Protein AF-A0A2V5MD28-F1 (afdb_monomer)

Mean predicted aligned error: 13.09 Å

pLDDT: mean 70.63, std 9.19, range [46.16, 88.56]

Solvent-accessible surface area (backbone atoms only — not comparable to full-atom values): 6244 Å² total; per-residue (Å²): 142,80,93,64,62,68,68,61,53,53,51,51,50,55,51,52,50,53,50,52,52,52,50,50,50,49,50,52,54,50,45,54,66,77,49,69,82,65,83,56,97,75,68,72,92,50,58,78,67,49,49,51,53,61,54,49,46,63,50,50,42,51,52,50,33,51,57,48,54,73,70,64,83,65,86,57,65,58,48,51,52,37,51,54,51,50,60,57,48,53,60,52,51,51,53,53,54,50,55,63,55,62,80,74,114

Sequence (105 aa):
FVLVPFGKLVIADVLLYSLALFLEFGALIHLRKREPSLRGCFRIPLGRGGVIILAAFPLLILIVVIAISFRDGEYGIPAVIGAAAAVALGPVIYHMAQCVRTNRQ

Secondary structure (DSSP, 8-state):
---S-HHHHHHHHHHHHHHHHHHHHHHHHHHHHH-TT---SS--SS-HHHHHHHHHHHHHHHHHHHHHHHHHSS-SHHHHHHHHHHHHHHHHHHHHHHHHHHTT-

Radius of gyration: 17.66 Å; Cα contacts (8 Å, |Δi|>4): 24; chains: 1; bounding box: 35×20×62 Å

Nearest PDB structures (foldseek):
  8i17-assembly2_D  TM=3.484E-01  e=3.591E+00  Homo sapiens

Foldseek 3Di:
DCPDDPVRVVVVVVVVVVVVVLVVLVVVLVCCVPPVPDPPPDDPPDHSVVSVVVSVLVVVLVVQLVVVCVVPVDNPDSNVVSVVVSVVVVVVVVVVVVVVVVVVD

Structure (mmCIF, N/CA/C/O backbone):
data_AF-A0A2V5MD28-F1
#
_entry.id   AF-A0A2V5MD28-F1
#
loop_
_atom_site.group_PDB
_atom_site.id
_atom_site.type_symbol
_atom_site.label_atom_id
_atom_site.label_alt_id
_atom_site.label_comp_id
_atom_site.label_asym_id
_atom_site.label_entity_id
_atom_site.label_seq_id
_atom_site.pdbx_PDB_ins_code
_atom_site.Cartn_x
_atom_site.Cartn_y
_atom_site.Cartn_z
_atom_site.occupancy
_atom_site.B_iso_or_equiv
_atom_site.auth_seq_id
_atom_site.auth_comp_id
_atom_site.auth_asym_id
_atom_site.auth_atom_id
_atom_site.pdbx_PDB_model_num
ATOM 1 N N . PHE A 1 1 ? -8.029 -8.129 -36.145 1.00 50.69 1 PHE A N 1
ATOM 2 C CA . PHE A 1 1 ? -8.315 -7.725 -34.755 1.00 50.69 1 PHE A CA 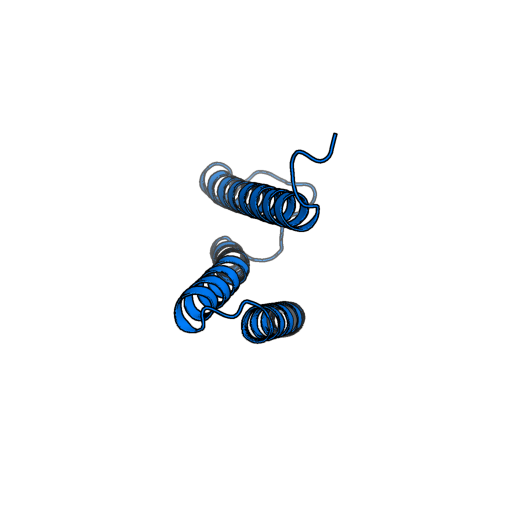1
ATOM 3 C C . PHE A 1 1 ? -7.066 -7.899 -33.895 1.00 50.69 1 PHE A C 1
ATOM 5 O O . PHE A 1 1 ? -6.915 -8.922 -33.251 1.00 50.69 1 PHE A O 1
ATOM 12 N N . VAL A 1 2 ? -6.145 -6.934 -33.905 1.00 54.03 2 VAL A N 1
ATOM 13 C CA . VAL A 1 2 ? -5.065 -6.842 -32.901 1.00 54.03 2 VAL A CA 1
ATOM 14 C C . VAL A 1 2 ? -4.957 -5.364 -32.541 1.00 54.03 2 VAL A C 1
ATOM 16 O O . VAL A 1 2 ? -4.040 -4.672 -32.960 1.00 54.03 2 VAL A O 1
ATOM 19 N N . LEU A 1 3 ? -6.003 -4.825 -31.910 1.00 64.00 3 LEU A N 1
ATOM 20 C CA . LEU A 1 3 ? -6.106 -3.376 -31.692 1.00 64.00 3 LEU A CA 1
ATOM 21 C C . LEU A 1 3 ? -5.318 -2.907 -30.457 1.00 64.00 3 LEU A C 1
ATOM 23 O O . LEU A 1 3 ? -5.089 -1.714 -30.294 1.00 64.00 3 LEU A O 1
ATOM 27 N N . VAL A 1 4 ? -4.869 -3.837 -29.607 1.00 65.31 4 VAL A N 1
ATOM 28 C CA . VAL A 1 4 ? -4.074 -3.545 -28.410 1.00 65.31 4 VAL A CA 1
ATOM 29 C C . VAL A 1 4 ? -2.989 -4.619 -28.261 1.00 65.31 4 VAL A C 1
ATOM 31 O O . VAL A 1 4 ? -3.323 -5.804 -28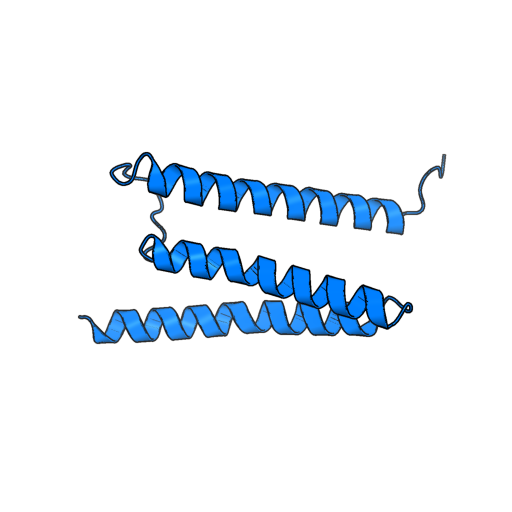.207 1.00 65.31 4 VAL A O 1
ATOM 34 N N . PRO A 1 5 ? -1.696 -4.251 -28.197 1.00 80.06 5 PRO A N 1
ATOM 35 C CA . PRO A 1 5 ? -0.633 -5.191 -27.854 1.00 80.06 5 PRO A CA 1
ATOM 36 C C . PRO A 1 5 ? -0.914 -5.832 -26.489 1.00 80.06 5 PRO A C 1
ATOM 38 O O . PRO A 1 5 ? -1.249 -5.114 -25.549 1.00 80.06 5 PRO A O 1
ATOM 41 N N . PHE A 1 6 ? -0.739 -7.150 -26.353 1.00 79.56 6 PHE A N 1
ATOM 42 C CA . PHE A 1 6 ? -1.032 -7.899 -25.118 1.00 79.56 6 PHE A CA 1
ATOM 43 C C . PHE A 1 6 ? -0.466 -7.231 -23.852 1.00 79.56 6 PHE A C 1
ATOM 45 O O . PHE A 1 6 ? -1.171 -7.090 -22.857 1.00 79.56 6 PHE A O 1
ATOM 52 N N . GLY A 1 7 ? 0.762 -6.702 -23.918 1.00 77.06 7 GLY A N 1
ATOM 53 C CA . GLY A 1 7 ? 1.377 -5.981 -22.800 1.00 77.06 7 GLY A CA 1
ATOM 54 C C . GLY A 1 7 ? 0.589 -4.750 -22.331 1.00 77.06 7 GLY A C 1
ATOM 55 O O . GLY A 1 7 ? 0.485 -4.515 -21.133 1.00 77.06 7 GLY A O 1
ATOM 56 N N . LYS A 1 8 ? -0.040 -3.992 -23.240 1.00 75.00 8 LYS A N 1
ATOM 57 C CA . LYS A 1 8 ? -0.899 -2.848 -22.877 1.00 75.00 8 LYS A CA 1
ATOM 58 C C . LYS A 1 8 ? -2.168 -3.302 -22.144 1.00 75.00 8 LYS A C 1
ATOM 60 O O . LYS A 1 8 ? -2.642 -2.576 -21.276 1.00 75.00 8 LYS A O 1
ATOM 65 N N . LEU A 1 9 ? -2.692 -4.486 -22.468 1.00 85.88 9 LEU A N 1
ATOM 66 C CA . LEU A 1 9 ? -3.867 -5.060 -21.808 1.00 85.88 9 LEU A CA 1
ATOM 67 C C . LEU A 1 9 ? -3.535 -5.527 -20.383 1.00 85.88 9 LEU A C 1
ATOM 69 O O . LEU A 1 9 ? -4.277 -5.225 -19.456 1.00 85.88 9 LEU A O 1
ATOM 73 N N . VAL A 1 10 ? -2.378 -6.174 -20.204 1.00 83.75 10 VAL A N 1
ATOM 74 C CA . VAL A 1 10 ? -1.868 -6.585 -18.883 1.00 83.75 10 VAL A CA 1
ATOM 75 C C . VAL A 1 10 ? -1.619 -5.373 -17.985 1.00 83.75 10 VAL A C 1
ATOM 77 O O . VAL A 1 10 ? -2.011 -5.372 -16.824 1.00 83.75 10 VAL A O 1
ATOM 80 N N . ILE A 1 11 ? -1.013 -4.309 -18.521 1.00 78.62 11 ILE A N 1
ATOM 81 C CA . ILE A 1 11 ? -0.795 -3.072 -17.759 1.00 78.62 11 ILE A CA 1
ATOM 82 C C . ILE A 1 11 ? -2.135 -2.465 -17.321 1.00 78.62 11 ILE A C 1
ATOM 84 O O . ILE A 1 11 ? -2.269 -2.057 -16.170 1.00 78.62 11 ILE A O 1
ATOM 88 N N . ALA A 1 12 ? -3.133 -2.422 -18.209 1.00 82.31 12 ALA A N 1
ATOM 89 C CA . ALA A 1 12 ? -4.456 -1.899 -17.874 1.00 82.31 12 ALA A CA 1
ATOM 90 C C . ALA A 1 12 ? -5.143 -2.717 -16.765 1.00 82.31 12 ALA A C 1
ATOM 92 O O . ALA A 1 12 ? -5.709 -2.126 -15.847 1.00 82.31 12 ALA A O 1
ATOM 93 N N . ASP A 1 13 ? -5.046 -4.046 -16.818 1.00 88.56 13 ASP A N 1
ATOM 94 C CA . ASP A 1 13 ? -5.602 -4.950 -15.805 1.00 88.56 13 ASP A CA 1
ATOM 95 C C . ASP A 1 13 ? -4.956 -4.739 -14.427 1.00 88.56 13 ASP A C 1
ATOM 97 O O . ASP A 1 13 ? -5.642 -4.479 -13.438 1.00 88.56 13 ASP A O 1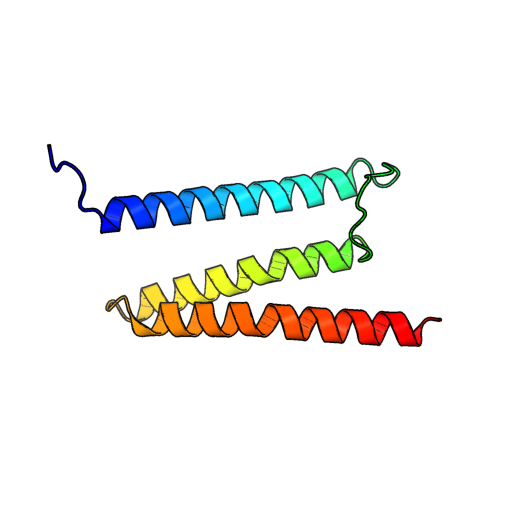
ATOM 101 N N . VAL A 1 14 ? -3.621 -4.723 -14.372 1.00 83.31 14 VAL A N 1
ATOM 102 C CA . VAL A 1 14 ? -2.871 -4.512 -13.125 1.00 83.31 14 VAL A CA 1
ATOM 103 C C . VAL A 1 14 ? -3.169 -3.141 -12.515 1.00 83.31 14 VAL A C 1
ATOM 105 O O . VAL A 1 14 ? -3.334 -3.031 -11.297 1.00 83.31 14 VAL A O 1
ATOM 108 N N . LEU A 1 15 ? -3.266 -2.091 -13.336 1.00 75.12 15 LEU A N 1
ATOM 109 C CA . LEU A 1 15 ? -3.614 -0.749 -12.865 1.00 75.12 15 LEU A CA 1
ATOM 110 C C . LEU A 1 15 ? -5.043 -0.694 -12.320 1.00 75.12 15 LEU A C 1
ATOM 112 O O . LEU A 1 15 ? -5.265 -0.126 -11.248 1.00 75.12 15 LEU A O 1
ATOM 116 N N . LEU A 1 16 ? -5.998 -1.303 -13.025 1.00 85.94 16 LEU A N 1
ATOM 117 C CA . LEU A 1 16 ? -7.394 -1.336 -12.602 1.00 85.94 16 LEU A CA 1
ATOM 118 C C . LEU A 1 16 ? -7.562 -2.116 -11.294 1.00 85.94 16 LEU A C 1
ATOM 120 O O . LEU A 1 16 ? -8.243 -1.650 -10.381 1.00 85.94 16 LEU A O 1
ATOM 124 N N . TYR A 1 17 ? -6.890 -3.260 -11.170 1.00 84.19 17 TYR A N 1
ATOM 125 C CA . TYR A 1 17 ? -6.911 -4.069 -9.956 1.00 84.19 17 TYR A CA 1
ATOM 126 C C . TYR A 1 17 ? -6.248 -3.351 -8.773 1.00 84.19 17 TYR A C 1
ATOM 128 O O . TYR A 1 17 ? -6.784 -3.331 -7.664 1.00 84.19 17 TYR A O 1
ATOM 136 N N . SER A 1 18 ? -5.122 -2.677 -9.014 1.00 78.69 18 SER A N 1
ATOM 137 C CA . SER A 1 18 ? -4.445 -1.869 -7.991 1.00 78.69 18 SER A CA 1
ATOM 138 C C . SER A 1 18 ? -5.326 -0.716 -7.499 1.00 78.69 18 SER A C 1
ATOM 14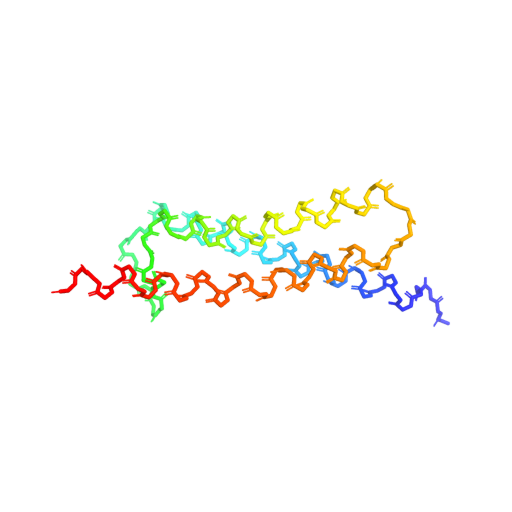0 O O . SER A 1 18 ? -5.373 -0.439 -6.299 1.00 78.69 18 SER A O 1
ATOM 142 N N . LEU A 1 19 ? -6.067 -0.068 -8.404 1.00 79.94 19 LEU A N 1
ATOM 143 C CA . LEU A 1 19 ? -7.037 0.970 -8.053 1.00 79.94 19 LEU A CA 1
ATOM 144 C C . LEU A 1 19 ? -8.199 0.404 -7.225 1.00 79.94 19 LEU A C 1
ATOM 146 O O . LEU A 1 19 ? -8.577 1.007 -6.221 1.00 79.94 19 LEU A O 1
ATOM 150 N N . ALA A 1 20 ? -8.742 -0.752 -7.613 1.00 87.56 20 ALA A N 1
ATOM 151 C CA . ALA A 1 20 ? -9.807 -1.420 -6.869 1.00 87.56 20 ALA A CA 1
ATOM 152 C C . ALA A 1 20 ? -9.369 -1.755 -5.43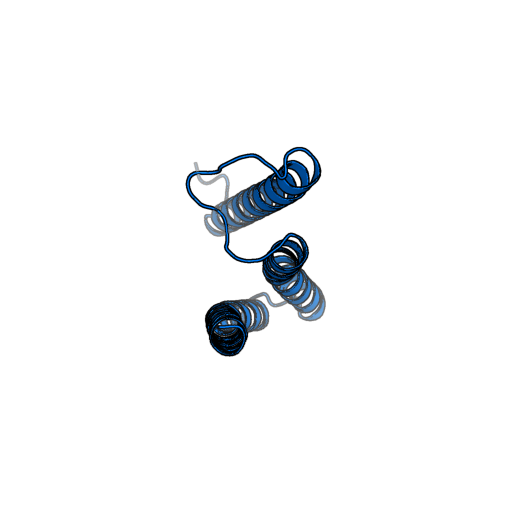5 1.00 87.56 20 ALA A C 1
ATOM 154 O O . ALA A 1 20 ? -10.072 -1.403 -4.488 1.00 87.56 20 ALA A O 1
ATOM 155 N N . LEU A 1 21 ? -8.169 -2.321 -5.262 1.00 84.44 21 LEU A N 1
ATOM 156 C CA . LEU A 1 21 ? -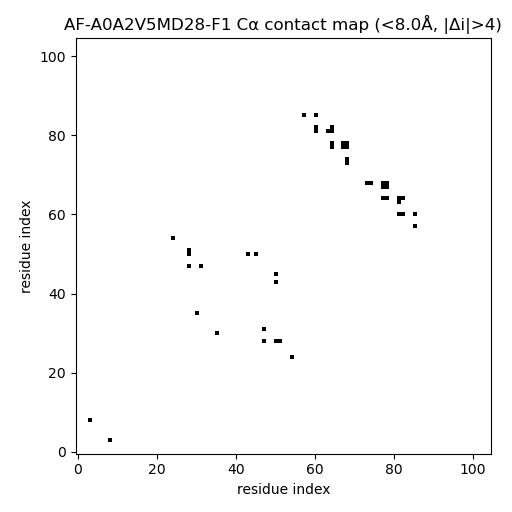7.585 -2.573 -3.942 1.00 84.44 21 LEU A CA 1
ATOM 157 C C . LEU A 1 21 ? -7.428 -1.286 -3.128 1.00 84.44 21 LEU A C 1
ATOM 159 O O . LEU A 1 21 ? -7.725 -1.261 -1.934 1.00 84.44 21 LEU A O 1
ATOM 163 N N . PHE A 1 22 ? -6.985 -0.197 -3.759 1.00 78.44 22 PHE A N 1
ATOM 164 C CA . PHE A 1 22 ? -6.844 1.085 -3.077 1.00 78.44 22 PHE A CA 1
ATOM 165 C C . PHE A 1 22 ? -8.186 1.602 -2.541 1.00 78.44 22 PHE A C 1
ATOM 167 O O . PHE A 1 22 ? -8.277 2.049 -1.393 1.00 78.44 22 PHE A O 1
ATOM 174 N N . LEU A 1 23 ? -9.241 1.489 -3.350 1.00 79.81 23 LEU A N 1
ATOM 175 C CA . LEU A 1 23 ? -10.603 1.837 -2.952 1.00 79.81 23 LEU A CA 1
ATOM 176 C C . LEU A 1 23 ? -11.128 0.916 -1.852 1.00 79.81 23 LEU A C 1
ATOM 178 O O . LEU A 1 23 ? -11.771 1.400 -0.924 1.00 79.81 23 LEU A O 1
ATOM 182 N N . GLU A 1 24 ? -10.820 -0.376 -1.906 1.00 84.06 24 GLU A N 1
ATOM 183 C CA . GLU A 1 24 ? -11.211 -1.345 -0.885 1.00 84.06 24 GLU A CA 1
ATOM 184 C C . GLU A 1 24 ? -10.574 -1.016 0.474 1.00 84.06 24 GLU A C 1
ATOM 186 O O . GLU A 1 24 ? -11.275 -0.911 1.485 1.00 84.06 24 GLU A O 1
ATOM 191 N N . PHE A 1 25 ? -9.267 -0.736 0.509 1.00 79.50 25 PHE A N 1
ATOM 192 C CA . PHE A 1 25 ? -8.597 -0.273 1.727 1.00 79.50 25 PHE A CA 1
ATOM 193 C C . PHE A 1 25 ? -9.147 1.073 2.210 1.00 79.50 25 PHE A C 1
ATOM 195 O O . PHE A 1 25 ? -9.369 1.253 3.412 1.00 79.50 25 PHE A O 1
ATOM 202 N N . GLY A 1 26 ? -9.411 2.011 1.297 1.00 78.06 26 GLY A N 1
ATOM 203 C CA . GLY A 1 26 ? -10.031 3.298 1.613 1.00 78.06 26 GLY A CA 1
ATOM 204 C C . GLY A 1 26 ? -11.419 3.142 2.242 1.00 78.06 26 GLY A C 1
ATOM 205 O O . GLY A 1 26 ? -11.699 3.741 3.285 1.00 78.06 26 GLY A O 1
ATOM 206 N N . ALA A 1 27 ? -12.260 2.284 1.664 1.00 80.25 27 ALA A N 1
ATOM 207 C CA . ALA A 1 27 ? -13.584 1.947 2.172 1.00 80.25 27 ALA A CA 1
ATOM 208 C C . ALA A 1 27 ? -13.496 1.283 3.549 1.00 80.25 27 ALA A C 1
ATOM 210 O O . ALA A 1 27 ? -14.229 1.659 4.463 1.00 80.25 27 ALA A O 1
ATOM 211 N N . LEU A 1 28 ? -12.543 0.371 3.746 1.00 81.69 28 LEU A N 1
ATOM 212 C CA . LEU A 1 28 ? -12.308 -0.287 5.028 1.00 81.69 28 LEU A CA 1
ATOM 213 C C . LEU A 1 28 ? -11.877 0.721 6.104 1.00 81.69 28 LEU A C 1
ATOM 215 O O . LEU A 1 28 ? -12.395 0.687 7.221 1.00 81.69 28 LEU A O 1
ATOM 219 N N . ILE A 1 29 ? -10.988 1.667 5.779 1.00 75.62 29 ILE A N 1
ATOM 220 C CA . ILE A 1 29 ? -10.593 2.758 6.686 1.00 75.62 29 ILE A CA 1
ATOM 221 C C . ILE A 1 29 ? -11.797 3.651 7.014 1.00 75.62 29 ILE A C 1
ATOM 223 O O . ILE A 1 29 ? -12.002 3.992 8.184 1.00 75.62 29 ILE A O 1
ATOM 227 N N . HIS A 1 30 ? -12.599 4.019 6.012 1.00 80.19 30 HIS A N 1
ATOM 228 C CA . HIS A 1 30 ? -13.797 4.836 6.199 1.00 80.19 30 HIS A CA 1
ATOM 229 C C . HIS A 1 30 ? -14.826 4.135 7.099 1.00 80.19 30 HIS A C 1
ATOM 231 O O . HIS A 1 30 ? -15.303 4.726 8.071 1.00 80.19 30 HIS A O 1
ATOM 237 N N . LEU A 1 31 ? -15.094 2.853 6.850 1.00 80.38 31 LEU A N 1
ATOM 238 C CA . LEU A 1 31 ? -16.015 2.036 7.635 1.00 80.38 31 LEU A CA 1
ATOM 239 C C . LEU A 1 31 ? -15.537 1.891 9.085 1.00 80.38 31 LEU A C 1
ATOM 241 O O . LEU A 1 31 ? -16.313 2.070 10.018 1.00 80.38 31 LEU A O 1
ATOM 245 N N . ARG A 1 32 ? -14.234 1.677 9.309 1.00 77.25 32 ARG A N 1
ATOM 246 C CA . ARG A 1 32 ? -13.655 1.580 10.664 1.00 77.25 32 ARG A CA 1
ATOM 247 C C . ARG A 1 32 ? -13.759 2.892 11.450 1.00 77.25 32 ARG A C 1
ATOM 249 O O . ARG A 1 32 ? -13.736 2.866 12.688 1.00 77.25 32 ARG A O 1
ATOM 256 N N . LYS A 1 33 ? -13.829 4.036 10.755 1.00 76.81 33 LYS A N 1
ATOM 257 C CA . LYS A 1 33 ? -14.083 5.354 11.356 1.00 76.81 33 LYS A CA 1
ATOM 258 C C . LYS A 1 33 ? -15.562 5.529 11.702 1.00 76.81 33 LYS A C 1
ATOM 260 O O . LYS A 1 33 ? -15.838 5.864 12.851 1.00 76.81 33 LYS A O 1
ATOM 265 N N . ARG A 1 34 ? -16.472 5.278 10.752 1.00 80.31 34 ARG A N 1
ATOM 266 C CA . ARG A 1 34 ? -17.920 5.481 10.936 1.00 80.31 34 ARG A CA 1
ATOM 267 C C . ARG A 1 34 ? -18.567 4.465 11.873 1.00 80.31 34 ARG A C 1
ATOM 269 O O . ARG A 1 34 ? -19.334 4.864 12.738 1.00 80.31 34 ARG A O 1
ATOM 276 N N . GLU A 1 35 ? -18.237 3.184 11.744 1.00 82.56 35 GLU A N 1
ATOM 277 C CA . GLU A 1 35 ? -18.948 2.108 12.442 1.00 82.56 35 GLU A CA 1
ATOM 278 C C . GLU A 1 35 ? -17.987 1.146 13.173 1.00 82.56 35 GLU A C 1
ATOM 280 O O . GLU A 1 35 ? -17.839 -0.025 12.818 1.00 82.56 35 GLU A O 1
ATOM 285 N N . PRO A 1 36 ? -17.298 1.608 14.234 1.00 74.31 36 PRO A N 1
ATOM 286 C CA . PRO A 1 36 ? -16.322 0.790 14.964 1.00 74.31 36 PRO A CA 1
ATOM 287 C C . PRO A 1 36 ? -16.922 -0.417 15.700 1.00 74.31 36 PRO A C 1
ATOM 289 O O . PRO A 1 36 ? -16.200 -1.363 16.025 1.00 74.31 36 PRO A O 1
ATOM 292 N N . SER A 1 37 ? -18.219 -0.383 16.009 1.00 73.38 37 SER A N 1
ATOM 293 C CA . SER A 1 37 ? -18.924 -1.429 16.752 1.00 73.38 37 SER A CA 1
ATOM 294 C C . SER A 1 37 ? -19.418 -2.576 15.870 1.00 73.38 37 SER A C 1
ATOM 296 O O . SER A 1 37 ? -19.780 -3.615 16.427 1.00 73.38 37 SER A O 1
ATOM 298 N N . LEU A 1 38 ? -19.368 -2.458 14.531 1.00 71.12 38 LEU A N 1
ATOM 299 C CA . LEU A 1 38 ? -19.787 -3.543 13.641 1.00 71.12 38 LEU A CA 1
ATOM 300 C C . LEU A 1 38 ? -18.984 -4.815 13.940 1.00 71.12 38 LEU A C 1
ATOM 302 O O . LEU A 1 38 ? -17.743 -4.836 13.930 1.00 71.12 38 LEU A O 1
ATOM 306 N N . ARG A 1 39 ? -19.704 -5.894 14.253 1.00 63.94 39 ARG A N 1
ATOM 307 C CA . ARG A 1 39 ? -19.148 -7.236 14.439 1.00 63.94 39 ARG A CA 1
ATOM 308 C C . ARG A 1 39 ? -18.958 -7.864 13.059 1.00 63.94 39 ARG A C 1
ATOM 310 O O . ARG A 1 39 ? -19.743 -8.700 12.638 1.00 63.94 39 ARG A O 1
ATOM 317 N N . GLY A 1 40 ? -17.943 -7.409 12.324 1.00 64.75 40 GLY A N 1
ATOM 318 C CA . GLY A 1 40 ? -17.542 -8.067 11.081 1.00 64.75 40 GLY A CA 1
ATOM 319 C C . GLY A 1 40 ? -17.107 -9.507 11.368 1.00 64.75 40 GLY A C 1
ATOM 320 O O . GLY A 1 40 ? -16.353 -9.732 12.315 1.00 64.75 40 GLY A O 1
ATOM 321 N N . CYS A 1 41 ? -17.565 -10.460 10.549 1.00 59.09 41 CYS A N 1
ATOM 322 C CA . CYS A 1 41 ? -17.224 -11.889 10.640 1.00 59.09 41 CYS A CA 1
ATOM 323 C C . CYS A 1 41 ? -15.696 -12.135 10.609 1.00 59.09 41 CYS A C 1
ATOM 325 O O . CYS A 1 41 ? -15.209 -13.133 11.128 1.00 59.09 41 CYS A O 1
ATOM 327 N N . PHE A 1 42 ? -14.926 -11.165 10.097 1.00 56.88 42 PHE A N 1
ATOM 328 C CA . PHE A 1 42 ? -13.468 -11.143 10.144 1.00 56.88 42 PHE A CA 1
ATOM 329 C C . PHE A 1 42 ? -12.961 -9.754 10.579 1.00 56.88 42 PHE A C 1
ATOM 331 O O . PHE A 1 42 ? -12.854 -8.822 9.781 1.00 56.88 42 PHE A O 1
ATOM 338 N N . ARG A 1 43 ? -12.661 -9.569 11.872 1.00 64.12 43 ARG A N 1
ATOM 339 C CA . ARG A 1 43 ? -11.948 -8.373 12.353 1.00 64.12 43 ARG A CA 1
ATOM 340 C C . ARG A 1 43 ? -10.450 -8.606 12.226 1.00 64.12 43 ARG A C 1
ATOM 342 O O . ARG A 1 43 ? -9.897 -9.432 12.943 1.00 64.12 43 ARG A O 1
ATOM 349 N N . ILE A 1 44 ? -9.781 -7.813 11.386 1.00 63.94 44 ILE A N 1
ATOM 350 C CA . ILE A 1 44 ? -8.314 -7.721 11.402 1.00 63.94 44 ILE A CA 1
ATOM 351 C C . ILE A 1 44 ? -7.911 -7.358 12.845 1.00 63.94 44 ILE A C 1
ATOM 353 O O . ILE A 1 44 ? -8.329 -6.289 13.301 1.00 63.94 44 ILE A O 1
ATOM 357 N N . PRO A 1 45 ? -7.135 -8.193 13.568 1.00 67.81 45 PRO A N 1
ATOM 358 C CA . PRO A 1 45 ? -6.854 -8.026 15.001 1.00 67.81 45 PRO A CA 1
ATOM 359 C C . PRO A 1 45 ? -5.935 -6.834 15.316 1.00 67.81 45 PRO A C 1
ATOM 361 O O . PRO A 1 45 ? -5.507 -6.649 16.451 1.00 67.81 45 PRO A O 1
ATOM 364 N N . LEU A 1 46 ? -5.632 -6.014 14.314 1.00 65.62 46 LEU A N 1
ATOM 365 C CA . LEU A 1 46 ? -4.918 -4.761 14.440 1.00 65.62 46 LEU A CA 1
ATOM 366 C C . LEU A 1 46 ? -5.941 -3.634 14.681 1.00 65.62 46 LEU A C 1
ATOM 368 O O . LEU A 1 46 ? -6.951 -3.531 13.982 1.00 65.62 46 LEU A O 1
ATOM 372 N N . GLY A 1 47 ? -5.717 -2.774 15.680 1.00 69.69 47 GLY A N 1
ATOM 373 C CA . GLY A 1 47 ? -6.555 -1.586 15.918 1.00 69.69 47 GLY A CA 1
ATOM 374 C C . GLY A 1 47 ? -6.595 -0.637 14.706 1.00 69.69 47 GLY A C 1
ATOM 375 O O . GLY A 1 47 ? -5.939 -0.875 13.694 1.00 69.69 47 GLY A O 1
ATOM 376 N N . ARG A 1 48 ? -7.335 0.480 14.791 1.00 66.75 48 ARG A N 1
ATOM 377 C CA . ARG A 1 48 ? -7.439 1.465 13.686 1.00 66.75 48 ARG A CA 1
ATOM 378 C C . ARG A 1 48 ? -6.069 1.875 13.119 1.00 66.75 48 ARG A C 1
ATOM 380 O O . ARG A 1 48 ? -5.904 1.886 11.906 1.00 66.75 48 ARG A O 1
ATOM 387 N N . GLY A 1 49 ? -5.089 2.128 13.991 1.00 72.56 49 GLY A N 1
ATOM 388 C CA . GLY A 1 49 ? -3.720 2.471 13.589 1.00 72.56 49 GLY A CA 1
ATOM 389 C C . GLY A 1 49 ? -2.994 1.350 12.840 1.00 72.56 49 GLY A C 1
ATOM 390 O O . GLY A 1 49 ? -2.343 1.613 11.838 1.00 72.56 49 GLY A O 1
ATOM 391 N N . GLY A 1 50 ? -3.161 0.091 13.250 1.00 75.12 50 GLY A N 1
ATOM 392 C CA . GLY A 1 50 ? -2.488 -1.020 12.576 1.00 75.12 50 GLY A CA 1
ATOM 393 C C . GLY A 1 50 ? -3.051 -1.316 11.182 1.00 75.12 50 GLY A C 1
ATOM 394 O O . GLY A 1 50 ? -2.313 -1.762 10.316 1.00 75.12 50 GLY A O 1
ATOM 395 N N . VAL A 1 51 ? -4.318 -0.987 10.918 1.00 72.62 51 VAL A N 1
ATOM 396 C CA . VAL A 1 51 ? -4.888 -1.067 9.560 1.00 72.62 51 VAL A CA 1
ATOM 397 C C . VAL A 1 51 ? -4.437 0.076 8.665 1.00 72.62 51 VAL A C 1
ATOM 399 O O . VAL A 1 51 ? -4.211 -0.146 7.482 1.00 72.62 51 VAL A O 1
ATOM 402 N N . ILE A 1 52 ? -4.245 1.271 9.223 1.00 71.81 52 ILE A N 1
ATOM 403 C CA . ILE A 1 52 ? -3.632 2.384 8.489 1.00 71.81 52 ILE A CA 1
ATOM 404 C C . ILE A 1 52 ? -2.194 2.027 8.096 1.00 71.81 52 ILE A C 1
ATOM 406 O O . ILE A 1 52 ? -1.827 2.222 6.945 1.00 71.81 52 ILE A O 1
ATOM 410 N N . ILE A 1 53 ? -1.407 1.449 9.010 1.00 76.69 53 ILE A N 1
ATOM 411 C CA . ILE A 1 53 ? -0.038 0.988 8.720 1.00 76.69 53 ILE A CA 1
ATOM 412 C C . ILE A 1 53 ? -0.048 -0.121 7.660 1.00 76.69 53 ILE A C 1
ATOM 414 O O . ILE A 1 53 ? 0.729 -0.064 6.711 1.00 76.69 53 ILE A O 1
ATOM 418 N N . LEU A 1 54 ? -0.961 -1.091 7.780 1.00 72.69 54 LEU A N 1
ATOM 419 C CA . LEU A 1 54 ? -1.097 -2.180 6.812 1.00 72.69 54 LEU A CA 1
ATOM 420 C C . LEU A 1 54 ? -1.451 -1.665 5.407 1.00 72.69 54 LEU A C 1
ATOM 422 O O . LEU A 1 54 ? -0.922 -2.175 4.429 1.00 72.69 54 LEU A O 1
ATOM 426 N N . ALA A 1 55 ? -2.305 -0.641 5.308 1.00 71.81 55 ALA A N 1
ATOM 427 C CA . ALA A 1 55 ? -2.688 -0.017 4.040 1.00 71.81 55 ALA A CA 1
ATOM 428 C C . ALA A 1 55 ? -1.617 0.942 3.485 1.00 71.81 55 ALA A C 1
ATOM 430 O O . ALA A 1 55 ? -1.459 1.061 2.272 1.00 71.81 55 ALA A O 1
ATOM 431 N N . ALA A 1 56 ? -0.851 1.609 4.354 1.00 75.88 56 ALA A N 1
ATOM 432 C CA . ALA A 1 56 ? 0.251 2.490 3.956 1.00 75.88 56 ALA A CA 1
ATOM 433 C C . ALA A 1 56 ? 1.389 1.722 3.272 1.00 75.88 56 ALA A C 1
ATOM 435 O O . ALA A 1 56 ? 2.162 2.286 2.505 1.00 75.88 56 ALA A O 1
ATOM 436 N N . PHE A 1 57 ? 1.482 0.427 3.537 1.00 71.94 57 PHE A N 1
ATOM 437 C CA . PHE A 1 57 ? 2.552 -0.419 3.060 1.00 71.94 57 PHE A CA 1
ATOM 438 C C . PHE A 1 57 ? 2.533 -0.708 1.548 1.00 71.94 57 PHE A C 1
ATOM 440 O O . PHE A 1 57 ? 3.505 -0.348 0.880 1.00 71.94 57 PHE A O 1
ATOM 447 N N . PRO A 1 58 ? 1.450 -1.261 0.959 1.00 68.12 58 PRO A N 1
ATOM 448 C CA . PRO A 1 58 ? 1.339 -1.395 -0.493 1.00 68.12 58 PRO A CA 1
ATOM 449 C C . PRO A 1 58 ? 1.380 -0.033 -1.202 1.00 68.12 58 PRO A C 1
ATOM 451 O O . PRO A 1 58 ? 1.918 0.058 -2.302 1.00 68.12 58 PRO A O 1
ATOM 454 N N . LEU A 1 59 ? 0.895 1.039 -0.560 1.00 69.81 59 LEU A N 1
ATOM 455 C CA . LEU A 1 59 ? 1.025 2.404 -1.079 1.00 69.81 59 LEU A CA 1
ATOM 456 C C . LEU A 1 59 ? 2.502 2.830 -1.183 1.00 69.81 59 LEU A C 1
ATOM 458 O O . LEU A 1 59 ? 2.912 3.373 -2.205 1.00 69.81 59 LEU A O 1
ATOM 462 N N . LEU A 1 60 ? 3.310 2.575 -0.152 1.00 77.56 60 LEU A N 1
ATOM 463 C CA . LEU A 1 60 ? 4.730 2.931 -0.140 1.00 77.56 60 LEU A CA 1
ATOM 464 C C . LEU A 1 60 ? 5.500 2.164 -1.221 1.00 77.56 60 LEU A C 1
ATOM 466 O O . LEU A 1 60 ? 6.280 2.761 -1.957 1.00 77.56 60 LEU A O 1
ATOM 470 N N . ILE A 1 61 ? 5.215 0.871 -1.374 1.00 72.94 61 ILE A N 1
ATOM 471 C CA . ILE A 1 61 ? 5.756 0.038 -2.455 1.00 72.94 61 ILE A CA 1
ATOM 472 C C . ILE A 1 61 ? 5.398 0.617 -3.827 1.00 72.94 61 ILE A C 1
ATOM 474 O O . ILE A 1 61 ? 6.277 0.779 -4.671 1.00 72.94 61 ILE A O 1
ATOM 478 N N . LEU A 1 62 ? 4.126 0.959 -4.046 1.00 66.62 62 LEU A N 1
ATOM 479 C CA . LEU A 1 62 ? 3.660 1.539 -5.303 1.00 66.62 62 LEU A CA 1
ATOM 480 C C . LEU A 1 62 ? 4.390 2.854 -5.614 1.00 66.62 62 LEU A C 1
ATOM 482 O O . LEU A 1 62 ? 4.867 3.040 -6.730 1.00 66.62 62 LEU A O 1
ATOM 486 N N . ILE A 1 63 ? 4.534 3.737 -4.623 1.00 71.94 63 ILE A N 1
ATOM 487 C CA . ILE A 1 63 ? 5.263 5.005 -4.765 1.00 71.94 63 ILE A CA 1
ATOM 488 C C . ILE A 1 63 ? 6.731 4.757 -5.128 1.00 71.94 63 ILE A C 1
ATOM 490 O O . ILE A 1 63 ? 7.251 5.422 -6.021 1.00 71.94 63 ILE A O 1
ATOM 494 N N . VAL A 1 64 ? 7.393 3.792 -4.483 1.00 74.31 64 VAL A N 1
ATOM 495 C CA . VAL A 1 64 ? 8.787 3.428 -4.784 1.00 74.31 64 VAL A CA 1
ATOM 496 C C . VAL A 1 64 ? 8.916 2.902 -6.214 1.00 74.31 64 VAL A C 1
ATOM 498 O O . VAL A 1 64 ? 9.769 3.377 -6.958 1.00 74.31 64 VAL A O 1
ATOM 501 N N . VAL A 1 65 ? 8.044 1.983 -6.636 1.00 67.38 65 VAL A N 1
ATOM 502 C CA . VAL A 1 65 ? 8.056 1.436 -8.003 1.00 67.38 65 VAL A CA 1
ATOM 503 C C . VAL A 1 65 ? 7.850 2.541 -9.037 1.00 67.38 65 VAL A C 1
ATOM 505 O O . VAL A 1 65 ? 8.582 2.600 -10.025 1.00 67.38 65 VAL A O 1
ATOM 508 N N . ILE A 1 66 ? 6.902 3.448 -8.798 1.00 63.88 66 ILE A N 1
ATOM 509 C CA . ILE A 1 66 ? 6.647 4.595 -9.672 1.00 63.88 66 ILE A CA 1
ATOM 510 C C . ILE A 1 66 ? 7.883 5.502 -9.736 1.00 63.88 66 ILE A C 1
ATOM 512 O O . ILE A 1 66 ? 8.349 5.822 -10.827 1.00 63.88 66 ILE A O 1
ATOM 516 N N . ALA A 1 67 ? 8.451 5.878 -8.588 1.00 71.25 67 ALA A N 1
ATOM 517 C CA . ALA A 1 67 ? 9.602 6.774 -8.515 1.00 71.25 67 ALA A CA 1
ATOM 518 C C . ALA A 1 67 ? 10.831 6.224 -9.252 1.00 71.25 67 ALA A C 1
ATOM 520 O O . ALA A 1 67 ? 11.522 6.984 -9.931 1.00 71.25 67 ALA A O 1
ATOM 521 N N . ILE A 1 68 ? 11.091 4.915 -9.156 1.00 66.00 68 ILE A N 1
ATOM 522 C CA . ILE A 1 68 ? 12.212 4.313 -9.882 1.00 66.00 68 ILE A CA 1
ATOM 523 C C . ILE A 1 68 ? 11.889 4.167 -11.377 1.00 66.00 68 ILE A C 1
ATOM 525 O O . ILE A 1 68 ? 12.742 4.443 -12.216 1.00 66.00 68 ILE A O 1
ATOM 529 N N . SER A 1 69 ? 10.639 3.849 -11.732 1.00 63.03 69 SER A N 1
ATOM 530 C CA . SER A 1 69 ? 10.203 3.791 -13.139 1.00 63.03 69 SER A CA 1
ATOM 531 C C . SER A 1 69 ? 10.377 5.130 -13.866 1.00 63.03 69 SER A C 1
ATOM 533 O O . SER A 1 69 ? 10.717 5.150 -15.045 1.00 63.03 69 SER A O 1
ATOM 535 N N . PHE A 1 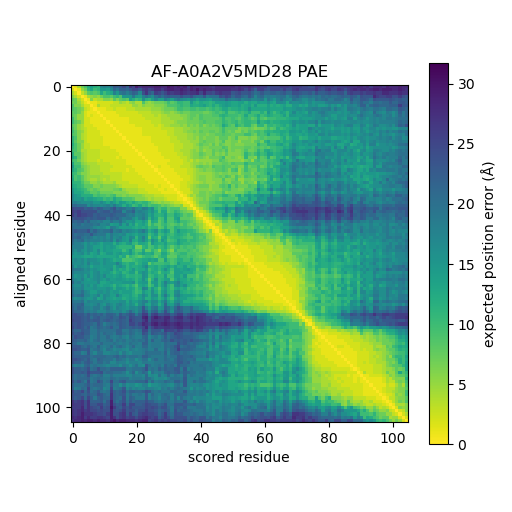70 ? 10.185 6.251 -13.163 1.00 62.72 70 PHE A N 1
ATOM 536 C CA . PHE A 1 70 ? 10.409 7.591 -13.713 1.00 62.72 70 PHE A CA 1
ATOM 537 C C . PHE A 1 70 ? 11.888 7.964 -13.874 1.00 62.72 70 PHE A C 1
ATOM 539 O O . PHE A 1 70 ? 12.186 8.875 -14.646 1.00 62.72 70 PHE A O 1
ATOM 546 N N . ARG A 1 71 ? 12.809 7.310 -13.153 1.00 62.41 71 ARG A N 1
ATOM 547 C CA . ARG A 1 71 ? 14.243 7.623 -13.218 1.00 62.41 71 ARG A CA 1
ATOM 548 C C . ARG A 1 71 ? 14.962 6.933 -14.369 1.00 62.41 71 ARG A C 1
ATOM 550 O O . ARG A 1 71 ? 15.813 7.570 -14.978 1.00 62.41 71 ARG A O 1
ATOM 557 N N . ASP A 1 72 ? 14.614 5.682 -14.665 1.00 54.44 72 ASP A N 1
ATOM 558 C CA . ASP A 1 72 ? 15.486 4.850 -15.501 1.00 54.44 72 ASP A CA 1
ATOM 559 C C . ASP A 1 72 ? 15.008 4.656 -16.945 1.00 54.44 72 ASP A C 1
ATOM 561 O O . ASP A 1 72 ? 15.812 4.267 -17.781 1.00 54.44 72 ASP A O 1
ATOM 565 N N . GLY A 1 73 ? 13.751 4.950 -17.302 1.00 57.34 73 GLY A N 1
ATOM 566 C CA . GLY A 1 73 ? 13.260 4.874 -18.695 1.00 57.34 73 GLY A CA 1
ATOM 567 C C . GLY A 1 73 ? 13.280 3.475 -19.352 1.00 57.34 73 GLY A C 1
ATOM 568 O O . GLY A 1 73 ? 12.558 3.256 -20.324 1.00 57.34 73 GLY A O 1
ATOM 569 N N . GLU A 1 74 ? 14.030 2.514 -18.804 1.00 55.06 74 GLU A N 1
ATOM 570 C CA . GLU A 1 74 ? 14.089 1.103 -19.177 1.00 55.06 74 GLU A CA 1
ATOM 571 C C . GLU A 1 74 ? 13.425 0.237 -18.092 1.00 55.06 74 GLU A C 1
ATOM 573 O O . GLU A 1 74 ? 13.894 0.058 -16.969 1.00 55.06 74 GLU A O 1
ATOM 578 N N . TYR A 1 75 ? 12.264 -0.299 -18.456 1.00 56.59 75 TYR A N 1
ATOM 579 C CA . TYR A 1 75 ? 11.169 -0.703 -17.570 1.00 56.59 75 TYR A CA 1
ATOM 580 C C . TYR A 1 75 ? 11.297 -2.071 -16.864 1.00 56.59 75 TYR A C 1
ATOM 582 O O . TYR A 1 75 ? 10.293 -2.621 -16.418 1.00 56.59 75 TYR A O 1
ATOM 590 N N . GLY A 1 76 ? 12.484 -2.671 -16.761 1.00 60.12 76 GLY A N 1
ATOM 591 C CA . GLY A 1 76 ? 12.603 -4.074 -16.326 1.00 60.12 76 GLY A CA 1
ATOM 592 C C . GLY A 1 76 ? 12.982 -4.268 -14.858 1.00 60.12 76 GLY A C 1
ATOM 593 O O . GLY A 1 76 ? 12.201 -4.729 -14.028 1.00 60.12 76 GLY A O 1
ATOM 594 N N . ILE A 1 77 ? 14.233 -3.951 -14.549 1.00 62.66 77 ILE A N 1
ATOM 595 C CA . ILE A 1 77 ? 14.894 -4.346 -13.300 1.00 62.66 77 ILE A CA 1
ATOM 596 C C . ILE A 1 77 ? 14.325 -3.648 -12.054 1.00 62.66 77 ILE A C 1
ATOM 598 O O . ILE A 1 77 ? 14.111 -4.330 -11.046 1.00 62.66 77 ILE A O 1
ATOM 602 N N . PRO A 1 78 ? 14.010 -2.340 -12.076 1.00 68.12 78 PRO A N 1
ATOM 603 C CA . PRO A 1 78 ? 13.578 -1.685 -10.851 1.00 68.12 78 PRO A CA 1
ATOM 604 C C . PRO A 1 78 ? 12.176 -2.090 -10.392 1.00 68.12 78 PRO A C 1
ATOM 606 O O . PRO A 1 78 ? 11.919 -2.178 -9.190 1.00 68.12 78 PRO A O 1
ATOM 609 N N . ALA A 1 79 ? 11.288 -2.412 -11.335 1.00 64.62 79 ALA A N 1
ATOM 610 C CA . ALA A 1 79 ? 9.963 -2.945 -11.034 1.00 64.62 79 ALA A CA 1
ATOM 611 C C . ALA A 1 79 ? 10.050 -4.329 -10.365 1.00 64.62 79 ALA A C 1
ATOM 613 O O . ALA A 1 79 ? 9.345 -4.589 -9.390 1.00 64.62 79 ALA A O 1
ATOM 614 N N . VAL A 1 80 ? 10.960 -5.190 -10.836 1.00 67.69 80 VAL A N 1
ATOM 615 C CA . VAL A 1 80 ? 11.197 -6.526 -10.265 1.00 67.69 80 VAL A CA 1
ATOM 616 C C . VAL A 1 80 ? 11.755 -6.432 -8.845 1.00 67.69 80 VAL A C 1
ATOM 618 O O . VAL A 1 80 ? 11.271 -7.127 -7.953 1.00 67.69 80 VAL A O 1
ATOM 621 N N . ILE A 1 81 ? 12.725 -5.546 -8.606 1.00 72.50 81 ILE A N 1
ATOM 622 C CA . ILE A 1 81 ? 13.297 -5.339 -7.267 1.00 72.50 81 ILE A CA 1
ATOM 623 C C . ILE A 1 81 ? 12.239 -4.777 -6.312 1.00 72.50 81 ILE A C 1
ATOM 625 O O . ILE A 1 81 ? 12.107 -5.265 -5.190 1.00 72.50 81 ILE A O 1
ATOM 629 N N . GLY A 1 82 ? 11.446 -3.799 -6.761 1.00 69.62 82 GLY A N 1
ATOM 630 C CA . GLY A 1 82 ? 10.351 -3.242 -5.967 1.00 69.62 82 GLY A CA 1
ATOM 631 C C . GLY A 1 82 ? 9.301 -4.293 -5.595 1.00 69.62 82 GLY A C 1
ATOM 632 O O . GLY A 1 82 ? 8.903 -4.376 -4.434 1.00 69.62 82 GLY A O 1
ATOM 633 N N . ALA A 1 83 ? 8.909 -5.146 -6.545 1.00 65.31 83 ALA A N 1
ATOM 634 C CA . ALA A 1 83 ? 7.975 -6.243 -6.302 1.00 65.31 83 ALA A CA 1
ATOM 635 C C . ALA A 1 83 ? 8.552 -7.310 -5.354 1.00 65.31 83 ALA A C 1
ATOM 637 O O . ALA A 1 83 ? 7.865 -7.760 -4.440 1.00 65.31 83 ALA A O 1
ATOM 638 N N . ALA A 1 84 ? 9.822 -7.689 -5.516 1.00 71.31 84 ALA A N 1
ATOM 639 C CA . ALA A 1 84 ? 10.478 -8.651 -4.632 1.00 71.31 84 ALA A CA 1
ATOM 640 C C . ALA A 1 84 ? 10.593 -8.118 -3.194 1.00 71.31 84 ALA A C 1
ATOM 642 O O . ALA A 1 84 ? 10.266 -8.826 -2.238 1.00 71.31 84 ALA A O 1
ATOM 643 N N . ALA A 1 85 ? 10.990 -6.851 -3.042 1.00 75.06 85 ALA A N 1
ATOM 644 C CA . ALA A 1 85 ? 11.047 -6.186 -1.748 1.00 75.06 85 ALA A CA 1
ATOM 645 C C . ALA A 1 85 ? 9.664 -6.161 -1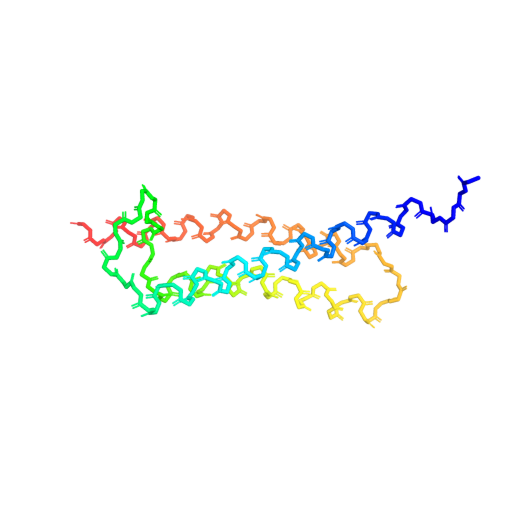.093 1.00 75.06 85 ALA A C 1
ATOM 647 O O . ALA A 1 85 ? 9.543 -6.558 0.059 1.00 75.06 85 ALA A O 1
ATOM 648 N N . ALA A 1 86 ? 8.623 -5.786 -1.841 1.00 68.81 86 ALA A N 1
ATOM 649 C CA . ALA A 1 86 ? 7.237 -5.759 -1.385 1.00 68.81 86 ALA A CA 1
ATOM 650 C C . ALA A 1 86 ? 6.736 -7.101 -0.844 1.00 68.81 86 ALA A C 1
ATOM 652 O O . ALA A 1 86 ? 6.146 -7.162 0.237 1.00 68.81 86 ALA A O 1
ATOM 653 N N . VAL A 1 87 ? 6.998 -8.177 -1.590 1.00 71.12 87 VAL A N 1
ATOM 654 C CA . VAL A 1 87 ? 6.612 -9.542 -1.217 1.00 71.12 87 VAL A CA 1
ATOM 655 C C . VAL A 1 87 ? 7.325 -9.980 0.060 1.00 71.12 87 VAL A C 1
ATOM 657 O O . VAL A 1 87 ? 6.680 -10.547 0.936 1.00 71.12 87 VAL A O 1
ATOM 660 N N . ALA A 1 88 ? 8.620 -9.684 0.210 1.00 74.56 88 ALA A N 1
ATOM 661 C CA . ALA A 1 88 ? 9.394 -10.046 1.403 1.00 74.56 88 ALA A CA 1
ATOM 662 C C . ALA A 1 88 ? 8.953 -9.283 2.664 1.00 74.56 88 ALA A C 1
ATOM 664 O O . ALA A 1 88 ? 9.032 -9.780 3.788 1.00 74.56 88 ALA A O 1
ATOM 665 N N . LEU A 1 89 ? 8.456 -8.070 2.475 1.00 74.56 89 LEU A N 1
ATOM 666 C CA . LEU A 1 89 ? 8.088 -7.147 3.537 1.00 74.56 89 LEU A CA 1
ATOM 667 C C . LEU A 1 89 ? 6.769 -7.555 4.235 1.00 74.56 89 LEU A C 1
ATOM 669 O O . LEU A 1 89 ? 6.610 -7.330 5.436 1.00 74.56 89 LEU A O 1
ATOM 673 N N . GLY A 1 90 ? 5.863 -8.243 3.529 1.00 68.00 90 GLY A N 1
ATOM 674 C CA . GLY A 1 90 ? 4.622 -8.795 4.094 1.00 68.00 90 GLY A CA 1
ATOM 675 C C . GLY A 1 90 ? 4.844 -9.819 5.226 1.00 68.00 90 GLY A C 1
ATOM 676 O O . GLY A 1 90 ? 4.341 -9.608 6.334 1.00 68.00 90 GLY A O 1
ATOM 677 N N . PRO A 1 91 ? 5.617 -10.898 5.002 1.00 71.62 91 PRO A N 1
ATOM 678 C CA . PRO A 1 91 ? 5.987 -11.870 6.031 1.00 71.62 91 PRO A CA 1
ATOM 679 C C . PRO A 1 91 ? 6.705 -11.244 7.232 1.00 71.62 91 PRO A C 1
ATOM 681 O O . PRO A 1 91 ? 6.393 -11.579 8.373 1.00 71.62 91 PRO A O 1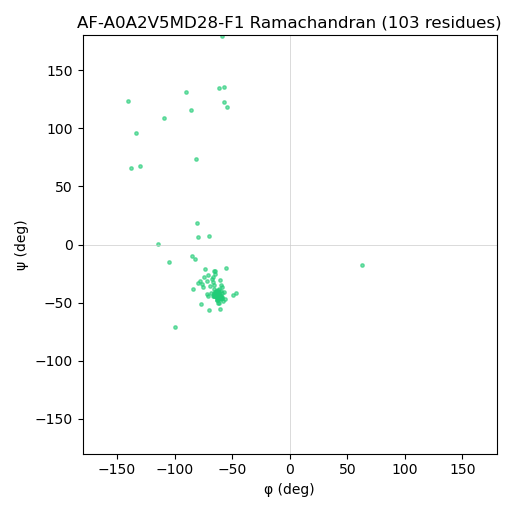
ATOM 684 N N . VAL A 1 92 ? 7.622 -10.298 6.999 1.00 76.81 92 VAL A N 1
ATOM 685 C CA . VAL A 1 92 ? 8.373 -9.621 8.071 1.00 76.81 92 VAL A CA 1
ATOM 686 C C . VAL A 1 92 ? 7.436 -8.837 8.990 1.00 76.81 92 VAL A C 1
ATOM 688 O O . VAL A 1 92 ? 7.498 -8.988 10.212 1.00 76.81 92 VAL A O 1
ATOM 691 N N . ILE A 1 93 ? 6.512 -8.055 8.421 1.00 75.06 93 ILE A N 1
ATOM 692 C CA . ILE A 1 93 ? 5.511 -7.325 9.210 1.00 75.06 93 ILE A CA 1
ATOM 693 C C . ILE A 1 93 ? 4.590 -8.280 9.959 1.00 75.06 93 ILE A C 1
ATOM 695 O O . ILE A 1 93 ? 4.257 -8.025 11.118 1.00 75.06 93 ILE A O 1
ATOM 699 N N . TYR A 1 94 ? 4.183 -9.379 9.326 1.00 63.31 94 TYR A N 1
ATOM 700 C CA . TYR A 1 94 ? 3.327 -10.370 9.963 1.00 63.31 94 TYR A CA 1
ATOM 701 C C . TYR A 1 94 ? 4.007 -11.000 11.186 1.00 63.31 94 TYR A C 1
ATOM 703 O O . TYR A 1 94 ? 3.418 -11.015 12.268 1.00 63.31 94 TYR A O 1
ATOM 711 N N . HIS A 1 95 ? 5.271 -11.410 11.065 1.00 70.00 95 HIS A N 1
ATOM 712 C CA . HIS A 1 95 ? 6.045 -11.942 12.188 1.00 70.00 95 HIS A CA 1
ATOM 713 C C . HIS A 1 95 ? 6.278 -10.904 13.296 1.00 70.00 95 HIS A C 1
ATOM 715 O O . HIS A 1 95 ? 6.120 -11.222 14.477 1.00 70.00 95 HIS A O 1
ATOM 721 N N . MET A 1 96 ? 6.573 -9.645 12.952 1.00 71.06 96 MET A N 1
ATOM 722 C CA . MET A 1 96 ? 6.694 -8.572 13.948 1.00 71.06 96 MET A CA 1
ATOM 723 C C . MET A 1 96 ? 5.369 -8.323 14.684 1.00 71.06 96 MET A C 1
ATOM 725 O O . MET A 1 96 ? 5.353 -8.188 15.908 1.00 71.06 96 MET A O 1
ATOM 729 N N . ALA A 1 97 ? 4.242 -8.315 13.967 1.00 66.62 97 ALA A N 1
ATOM 730 C CA . ALA A 1 97 ? 2.918 -8.125 14.555 1.00 66.62 97 ALA A CA 1
ATOM 731 C C . ALA A 1 97 ? 2.514 -9.284 15.484 1.00 66.62 97 ALA A C 1
ATOM 733 O O . ALA A 1 97 ? 1.868 -9.054 16.509 1.00 66.62 97 ALA A O 1
ATOM 734 N N . GLN A 1 98 ? 2.911 -10.518 15.159 1.00 65.00 98 GLN A N 1
ATOM 735 C CA . GLN A 1 98 ? 2.714 -11.680 16.028 1.00 65.00 98 GLN A CA 1
ATOM 736 C C . GLN A 1 98 ? 3.543 -11.582 17.314 1.00 65.00 98 GLN A C 1
ATOM 738 O O . GLN A 1 98 ? 3.011 -11.802 18.402 1.00 65.00 98 GLN A O 1
ATOM 743 N N . CYS A 1 99 ? 4.811 -11.177 17.207 1.00 61.62 99 CYS A N 1
ATOM 744 C CA . CYS A 1 99 ? 5.714 -11.048 18.351 1.00 61.62 99 CYS A CA 1
ATOM 745 C C . CYS A 1 99 ? 5.206 -10.004 19.368 1.00 61.62 99 CYS A C 1
ATOM 747 O O . CYS A 1 99 ? 5.150 -10.257 20.572 1.00 61.62 99 CYS A O 1
ATOM 749 N N . VAL A 1 100 ? 4.704 -8.865 18.879 1.00 64.44 100 VAL A N 1
ATOM 750 C CA . VAL A 1 100 ? 4.114 -7.808 19.724 1.00 64.44 100 VAL A CA 1
ATOM 751 C C . VAL A 1 100 ? 2.809 -8.255 20.403 1.00 64.44 100 VAL A C 1
ATOM 753 O O . VAL A 1 100 ? 2.477 -7.766 21.483 1.00 64.44 100 VAL A O 1
ATOM 756 N N . ARG A 1 101 ? 2.059 -9.187 19.802 1.00 54.53 101 ARG A N 1
ATOM 757 C CA . ARG A 1 101 ? 0.804 -9.707 20.368 1.00 54.53 101 ARG A CA 1
ATOM 758 C C . ARG A 1 101 ? 1.038 -10.754 21.461 1.00 54.53 101 ARG A C 1
ATOM 760 O O . ARG A 1 101 ? 0.256 -10.792 22.405 1.00 54.53 101 ARG A O 1
ATOM 767 N N . THR A 1 102 ? 2.100 -11.553 21.350 1.00 56.16 102 THR A N 1
ATOM 768 C CA . THR A 1 102 ? 2.480 -12.557 22.360 1.00 56.16 102 THR A CA 1
ATOM 769 C C . THR A 1 102 ? 2.978 -11.918 23.655 1.00 56.16 102 THR A C 1
ATOM 771 O O . THR A 1 102 ? 2.653 -12.409 24.723 1.00 56.16 102 THR A O 1
ATOM 774 N N . ASN A 1 103 ? 3.683 -10.785 23.583 1.00 48.22 103 ASN A N 1
ATOM 775 C CA . ASN A 1 103 ? 4.255 -10.111 24.758 1.00 48.22 103 ASN A CA 1
ATOM 776 C C . ASN A 1 103 ? 3.242 -9.255 25.560 1.00 48.22 103 ASN A C 1
ATOM 778 O O . ASN A 1 103 ? 3.628 -8.482 26.433 1.00 48.22 103 ASN A O 1
ATOM 782 N N . ARG A 1 104 ? 1.952 -9.306 25.201 1.00 48.91 104 ARG A N 1
ATOM 783 C CA . ARG A 1 104 ? 0.846 -8.582 25.863 1.00 48.91 104 ARG A CA 1
ATOM 784 C C . ARG A 1 104 ? -0.175 -9.511 26.538 1.00 48.91 104 ARG A C 1
ATOM 786 O O . ARG A 1 104 ? -1.172 -9.005 27.053 1.00 48.91 104 ARG A O 1
ATOM 793 N N . GLN A 1 105 ? 0.039 -10.825 26.478 1.00 46.16 105 GLN A N 1
ATOM 794 C CA . GLN A 1 105 ? -0.654 -11.844 27.279 1.00 46.16 105 GLN A CA 1
ATOM 795 C C . GLN A 1 105 ? 0.243 -12.199 28.462 1.00 46.16 105 GLN A C 1
ATOM 797 O O . GLN A 1 105 ? -0.320 -12.425 29.551 1.00 46.16 105 GLN A O 1
#